Prote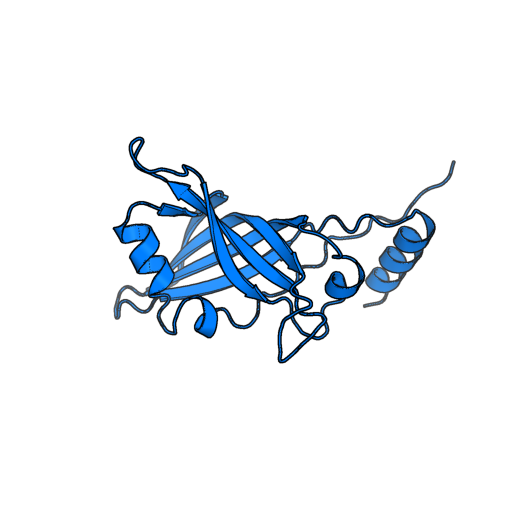in AF-A0ABC9VP91-F1 (afdb_monomer)

Structure (mmCIF, N/CA/C/O backbone):
data_AF-A0ABC9VP91-F1
#
_entry.id   AF-A0ABC9VP91-F1
#
loop_
_atom_site.group_PDB
_atom_site.id
_atom_site.type_symbol
_atom_site.label_atom_id
_atom_site.label_alt_id
_atom_site.label_comp_id
_atom_site.label_asym_id
_atom_site.label_entity_id
_atom_site.label_seq_id
_atom_site.pdbx_PDB_ins_code
_atom_site.Cartn_x
_atom_site.Cartn_y
_atom_site.Cartn_z
_atom_site.occupancy
_atom_site.B_iso_or_equiv
_atom_site.auth_seq_id
_atom_site.auth_comp_id
_atom_site.auth_asym_id
_atom_site.auth_atom_id
_atom_site.pdbx_PDB_model_num
ATOM 1 N N . MET A 1 1 ? -30.615 -19.274 16.516 1.00 77.50 1 MET A N 1
ATOM 2 C CA . MET A 1 1 ? -29.579 -19.024 15.491 1.00 77.50 1 MET A CA 1
ATOM 3 C C . MET A 1 1 ? -29.346 -17.528 15.445 1.00 77.50 1 MET A C 1
ATOM 5 O O . MET A 1 1 ? -30.330 -16.806 15.358 1.00 77.50 1 MET A O 1
ATOM 9 N N . LYS A 1 2 ?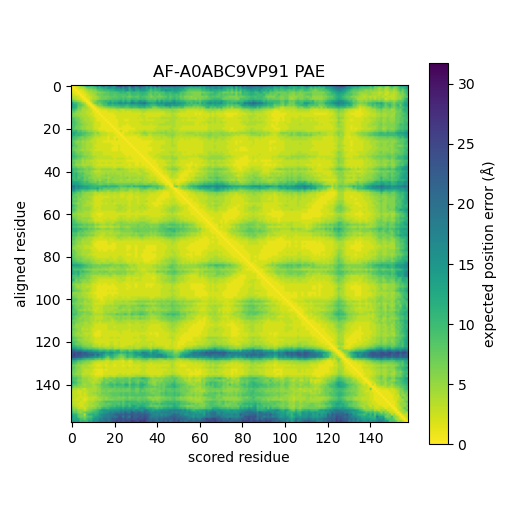 -28.103 -17.064 15.595 1.00 80.88 2 LYS A N 1
ATOM 10 C CA . LYS A 1 2 ? -27.771 -15.639 15.480 1.00 80.88 2 LYS A CA 1
ATOM 11 C C . LYS A 1 2 ? -27.184 -15.403 14.087 1.00 80.88 2 LYS A C 1
ATOM 13 O O . LYS A 1 2 ? -26.299 -16.154 13.688 1.00 80.88 2 LYS A O 1
ATOM 18 N N . VAL A 1 3 ? -27.732 -14.439 13.353 1.00 83.56 3 VAL A N 1
ATOM 19 C CA . VAL A 1 3 ? -27.326 -14.073 11.987 1.00 83.56 3 VAL A CA 1
ATOM 20 C C . VAL A 1 3 ? -26.621 -12.724 12.063 1.00 83.56 3 VAL A C 1
ATOM 22 O O . VAL A 1 3 ? -27.076 -11.854 12.802 1.00 83.56 3 VAL A O 1
ATOM 25 N N . TYR A 1 4 ? -25.518 -12.578 11.335 1.00 81.50 4 TYR A N 1
ATOM 26 C CA . TYR A 1 4 ? -24.752 -11.338 11.253 1.00 81.50 4 TYR A CA 1
ATOM 27 C C . TYR A 1 4 ? -24.920 -10.731 9.852 1.00 81.50 4 TYR A C 1
ATOM 29 O O . TYR A 1 4 ? -24.880 -11.498 8.886 1.00 81.50 4 TYR A O 1
ATOM 37 N N . PRO A 1 5 ? -25.128 -9.406 9.728 1.00 80.62 5 PRO A N 1
ATOM 38 C CA . PRO A 1 5 ? -25.107 -8.723 8.431 1.00 80.62 5 PRO A CA 1
ATOM 39 C C . PRO A 1 5 ? -23.733 -8.879 7.773 1.00 80.62 5 PRO A C 1
ATOM 41 O O . PRO A 1 5 ? -22.737 -9.020 8.473 1.00 80.62 5 PRO A O 1
ATOM 44 N N . TRP A 1 6 ? -23.658 -8.886 6.445 1.00 83.12 6 TRP A N 1
ATOM 45 C CA . TRP A 1 6 ? -22.369 -8.993 5.766 1.00 83.12 6 TRP A CA 1
ATOM 46 C C . TRP A 1 6 ? -21.677 -7.628 5.760 1.00 83.12 6 TRP A C 1
ATOM 48 O O . TRP A 1 6 ? -22.205 -6.674 5.206 1.00 83.12 6 TRP A O 1
ATOM 58 N N . LEU A 1 7 ? -20.514 -7.527 6.402 1.00 77.31 7 LEU A N 1
ATOM 59 C CA . LEU A 1 7 ? -19.683 -6.325 6.352 1.00 77.31 7 LEU A CA 1
ATOM 60 C C . LEU A 1 7 ? -18.894 -6.310 5.042 1.00 77.31 7 LEU A C 1
ATOM 62 O O . LEU A 1 7 ? -17.929 -7.070 4.903 1.00 77.31 7 LEU A O 1
ATOM 66 N N . ASP A 1 8 ? -19.278 -5.438 4.115 1.00 70.69 8 ASP A N 1
ATOM 67 C CA . ASP A 1 8 ? -18.509 -5.231 2.894 1.00 70.69 8 ASP A CA 1
ATOM 68 C C . ASP A 1 8 ? -17.118 -4.665 3.202 1.00 70.69 8 ASP A C 1
ATOM 70 O O . ASP A 1 8 ? -16.906 -3.873 4.128 1.00 70.69 8 ASP A O 1
ATOM 74 N N . SER A 1 9 ? -16.132 -5.106 2.420 1.00 68.44 9 SER A N 1
ATOM 75 C CA . SER A 1 9 ? -14.780 -4.567 2.512 1.00 68.44 9 SER A CA 1
ATOM 76 C C . SER A 1 9 ? -14.786 -3.117 2.036 1.00 68.44 9 SER A C 1
ATOM 78 O O . SER A 1 9 ? -14.977 -2.855 0.851 1.00 68.44 9 SER A O 1
ATOM 80 N N . ILE A 1 10 ? -14.477 -2.177 2.929 1.00 70.62 10 ILE A N 1
ATOM 81 C CA . ILE A 1 10 ? -14.282 -0.775 2.549 1.00 70.62 10 ILE A CA 1
ATOM 82 C C . ILE A 1 10 ? -12.928 -0.658 1.824 1.00 70.62 10 ILE A C 1
ATOM 84 O O . ILE A 1 10 ? -11.894 -1.094 2.336 1.00 70.62 10 ILE A O 1
ATOM 88 N N . ALA A 1 11 ? -12.895 -0.059 0.640 1.00 83.38 11 ALA A N 1
ATOM 89 C CA . ALA A 1 11 ? -11.629 0.333 0.028 1.00 83.38 11 ALA A CA 1
ATOM 90 C C . ALA A 1 11 ? -11.125 1.625 0.690 1.00 83.38 11 ALA A C 1
ATOM 92 O O . ALA A 1 11 ? -11.902 2.548 0.934 1.00 83.38 11 ALA A O 1
ATOM 93 N N . ALA A 1 12 ? -9.833 1.702 1.007 1.00 90.00 12 ALA A N 1
ATOM 94 C CA . ALA A 1 12 ? -9.215 2.945 1.464 1.00 90.00 12 ALA A CA 1
ATOM 95 C C . ALA A 1 12 ? -8.114 3.370 0.485 1.00 90.00 12 ALA A C 1
ATOM 97 O O . ALA A 1 12 ? -7.167 2.598 0.299 1.00 90.00 12 ALA A O 1
ATOM 98 N N . PRO A 1 13 ? -8.183 4.580 -0.101 1.00 94.56 13 PRO A N 1
ATOM 99 C CA . PRO A 1 13 ? -7.137 5.050 -0.997 1.00 94.56 13 PRO A CA 1
ATOM 100 C C . PRO A 1 13 ? -5.819 5.196 -0.240 1.00 94.56 13 PRO A C 1
ATOM 102 O O . PRO A 1 13 ? -5.804 5.538 0.943 1.00 94.56 13 PRO A O 1
ATOM 105 N N . VAL A 1 14 ? -4.699 4.956 -0.913 1.00 96.75 14 VAL A N 1
ATOM 106 C CA . VAL A 1 14 ? -3.366 5.226 -0.370 1.00 96.75 14 VAL A CA 1
ATOM 107 C C . VAL A 1 14 ? -2.977 6.656 -0.718 1.00 96.75 14 VAL A C 1
ATOM 109 O O . VAL A 1 14 ? -2.915 7.033 -1.886 1.00 96.75 14 VAL A O 1
ATOM 112 N N . VAL A 1 15 ? -2.674 7.461 0.299 1.00 96.56 15 VAL A N 1
ATOM 113 C CA . VAL A 1 15 ? -2.251 8.855 0.115 1.00 96.56 15 VAL A CA 1
ATOM 114 C C . VAL A 1 15 ? -0.738 8.998 0.224 1.00 96.56 15 VAL A C 1
ATOM 116 O O . VAL A 1 15 ? -0.048 8.205 0.870 1.00 96.56 15 VAL A O 1
ATOM 119 N N . GLY A 1 16 ? -0.210 10.047 -0.409 1.00 95.06 16 GLY A N 1
ATOM 120 C CA . GLY A 1 16 ? 1.218 10.358 -0.385 1.00 95.06 16 GLY A CA 1
ATOM 121 C C . GLY A 1 16 ? 2.080 9.464 -1.281 1.00 95.06 16 GLY A C 1
ATOM 122 O O . GLY A 1 16 ? 3.297 9.452 -1.104 1.00 95.06 16 GLY A O 1
ATOM 123 N N . THR A 1 17 ? 1.485 8.757 -2.248 1.00 95.25 17 THR A N 1
ATOM 124 C CA . THR A 1 17 ? 2.201 7.874 -3.187 1.00 95.25 17 THR A CA 1
ATOM 125 C C . THR A 1 17 ? 3.318 8.594 -3.930 1.00 95.25 17 THR A C 1
ATOM 127 O O . THR A 1 17 ? 4.449 8.123 -3.921 1.00 95.25 17 THR A O 1
ATOM 130 N N . LYS A 1 18 ? 3.057 9.798 -4.451 1.00 93.75 18 LYS A N 1
ATOM 131 C CA . LYS A 1 18 ? 4.074 10.635 -5.115 1.00 93.75 18 LYS A CA 1
ATOM 132 C C . LYS A 1 18 ? 5.266 10.972 -4.217 1.00 93.75 18 LYS A C 1
ATOM 134 O O . LYS A 1 18 ? 6.398 10.988 -4.676 1.00 93.75 18 LYS A O 1
ATOM 139 N N . TYR A 1 19 ? 5.043 11.211 -2.926 1.00 93.88 19 TYR A N 1
ATOM 140 C CA . TYR A 1 19 ? 6.144 11.477 -1.993 1.00 93.88 19 TYR A CA 1
ATOM 141 C C . TYR A 1 19 ? 6.921 10.205 -1.642 1.00 93.88 19 TYR A C 1
ATOM 143 O O . TYR A 1 19 ? 8.130 10.259 -1.434 1.00 93.88 19 TYR A O 1
ATOM 151 N N . ALA A 1 20 ? 6.234 9.064 -1.549 1.00 95.25 20 ALA A N 1
ATOM 152 C CA . ALA A 1 20 ? 6.848 7.788 -1.194 1.00 95.25 20 ALA A CA 1
ATOM 153 C C . ALA A 1 20 ? 7.628 7.157 -2.360 1.00 95.25 20 ALA A C 1
ATOM 155 O O . ALA A 1 20 ? 8.682 6.563 -2.137 1.00 95.25 20 ALA A O 1
ATOM 156 N N . LEU A 1 21 ? 7.112 7.290 -3.583 1.00 95.88 21 LEU A N 1
ATOM 157 C CA . LEU A 1 21 ? 7.628 6.645 -4.792 1.00 95.88 21 LEU A CA 1
ATOM 158 C C . LEU A 1 21 ? 8.412 7.596 -5.708 1.00 95.88 21 LEU A C 1
ATOM 160 O O . LEU A 1 21 ? 9.139 7.116 -6.577 1.00 95.88 21 LEU A O 1
ATOM 164 N N . GLY A 1 22 ? 8.289 8.906 -5.478 1.00 94.56 22 GLY A N 1
ATOM 165 C CA . GLY A 1 22 ? 8.775 9.976 -6.348 1.00 94.56 22 GLY A CA 1
ATOM 166 C C . GLY A 1 22 ? 7.713 10.432 -7.365 1.00 94.56 22 GLY A C 1
ATOM 167 O O . GLY A 1 22 ? 6.745 9.711 -7.628 1.00 94.56 22 GLY A O 1
ATOM 168 N N . GLU A 1 23 ? 7.835 11.664 -7.879 1.00 88.88 23 GLU A N 1
ATOM 169 C CA . GLU A 1 23 ? 6.805 12.294 -8.726 1.00 88.88 23 GLU A CA 1
ATOM 170 C C . GLU A 1 23 ? 6.530 11.511 -10.018 1.00 88.88 23 GLU A C 1
ATOM 172 O O . GLU A 1 23 ? 5.383 11.492 -10.469 1.00 88.88 23 GLU A O 1
ATOM 177 N N . GLY A 1 24 ? 7.548 10.837 -10.563 1.00 90.06 24 GLY A N 1
ATOM 178 C CA . GLY A 1 24 ? 7.469 9.964 -11.736 1.00 90.06 24 GLY A CA 1
ATOM 179 C C . GLY A 1 24 ? 7.629 8.477 -11.410 1.00 90.06 24 GLY A C 1
ATOM 180 O O . GLY A 1 24 ? 8.049 7.704 -12.272 1.00 90.06 24 GLY A O 1
ATOM 181 N N . CYS A 1 25 ? 7.344 8.067 -10.169 1.00 93.50 25 CYS A N 1
ATOM 182 C CA . CYS A 1 25 ? 7.498 6.686 -9.698 1.00 93.50 25 CYS A CA 1
ATOM 183 C C . CYS A 1 25 ? 8.934 6.139 -9.845 1.00 93.50 25 CYS A C 1
ATOM 185 O O . CYS A 1 25 ? 9.148 4.957 -10.127 1.00 93.50 25 CYS A O 1
ATOM 187 N N . GLU A 1 26 ? 9.940 6.986 -9.632 1.00 94.69 26 GLU A N 1
ATOM 188 C CA . GLU A 1 26 ? 11.362 6.674 -9.794 1.00 94.69 26 GLU A CA 1
ATOM 189 C C . GLU A 1 26 ? 11.801 5.483 -8.933 1.00 94.69 26 GLU A C 1
ATOM 191 O O . GLU A 1 26 ? 12.656 4.693 -9.344 1.00 94.69 26 GLU A O 1
ATOM 196 N N . LEU A 1 27 ? 11.209 5.324 -7.744 1.00 95.50 27 LEU A N 1
ATOM 197 C CA . LEU A 1 27 ? 11.477 4.171 -6.890 1.00 95.50 27 LEU A CA 1
ATOM 198 C C . LEU A 1 27 ? 10.980 2.866 -7.521 1.00 95.50 27 LEU A C 1
ATOM 200 O O . LEU A 1 27 ? 11.689 1.865 -7.435 1.00 95.50 27 LEU A O 1
ATOM 204 N N . LEU A 1 28 ? 9.807 2.870 -8.162 1.00 94.69 28 LEU A N 1
ATOM 205 C CA . LEU A 1 28 ? 9.288 1.691 -8.859 1.00 94.69 28 LEU A CA 1
ATOM 206 C C . LEU A 1 28 ? 10.161 1.347 -10.067 1.00 94.69 28 LEU A C 1
ATOM 208 O O . LEU A 1 28 ? 10.580 0.202 -10.193 1.00 94.69 28 LEU A O 1
ATOM 212 N N . ASN A 1 29 ? 10.550 2.346 -10.868 1.00 93.81 29 ASN A N 1
ATOM 213 C CA . ASN A 1 29 ? 11.468 2.140 -11.996 1.00 93.81 29 ASN A CA 1
ATOM 214 C C . ASN A 1 29 ? 12.779 1.487 -11.528 1.00 93.81 29 ASN A C 1
ATOM 216 O O . ASN A 1 29 ? 13.236 0.497 -12.092 1.00 93.81 29 ASN A O 1
ATOM 220 N N . LYS A 1 30 ? 13.346 1.975 -10.419 1.00 95.69 30 LYS A N 1
ATOM 221 C CA . LYS A 1 30 ? 14.562 1.401 -9.833 1.00 95.69 30 LYS A CA 1
ATOM 222 C C . LYS A 1 30 ? 14.363 -0.030 -9.324 1.00 95.69 30 LYS A C 1
ATOM 224 O O . LYS A 1 30 ? 15.298 -0.834 -9.381 1.00 95.69 30 LYS A O 1
ATOM 229 N N . LEU A 1 31 ? 13.197 -0.350 -8.766 1.00 95.50 31 LEU A N 1
ATOM 230 C CA . LEU A 1 31 ? 12.872 -1.708 -8.325 1.00 95.50 31 LEU A CA 1
ATOM 231 C C . LEU A 1 31 ? 12.823 -2.657 -9.526 1.00 95.50 31 LEU A C 1
ATOM 233 O O . LEU A 1 31 ? 13.515 -3.678 -9.496 1.00 95.50 31 LEU A O 1
ATOM 237 N N . ASP A 1 32 ? 12.141 -2.261 -10.599 1.00 93.00 32 ASP A N 1
ATOM 238 C CA . ASP A 1 32 ? 12.050 -3.032 -11.842 1.00 93.00 32 ASP A CA 1
ATOM 239 C C . ASP A 1 32 ? 13.445 -3.252 -12.460 1.00 93.00 32 ASP A C 1
ATOM 241 O O . ASP A 1 32 ? 13.856 -4.396 -12.689 1.00 93.00 32 ASP A O 1
ATOM 245 N N . ASP A 1 33 ? 14.246 -2.187 -12.592 1.00 94.50 33 ASP A N 1
ATOM 246 C CA . ASP A 1 33 ? 15.625 -2.233 -13.113 1.00 94.50 33 ASP A CA 1
ATOM 247 C C . ASP A 1 33 ? 16.539 -3.168 -12.305 1.00 94.50 33 ASP A C 1
ATOM 249 O O . ASP A 1 33 ? 17.453 -3.818 -12.829 1.00 94.50 33 ASP A O 1
ATOM 253 N N . THR A 1 34 ? 16.306 -3.252 -10.993 1.00 95.19 34 THR A N 1
ATOM 254 C CA . THR A 1 34 ? 17.091 -4.105 -10.092 1.00 95.19 34 THR A CA 1
ATOM 255 C C . THR A 1 34 ? 16.530 -5.521 -9.956 1.00 95.19 34 THR A C 1
ATOM 257 O O . THR A 1 34 ? 17.181 -6.379 -9.347 1.00 95.19 34 THR A O 1
ATOM 260 N N . GLY A 1 35 ? 15.413 -5.820 -10.622 1.00 96.25 35 GLY A N 1
ATOM 261 C CA . GLY A 1 35 ? 14.824 -7.151 -10.717 1.00 96.25 35 GLY A CA 1
ATOM 262 C C . GLY A 1 35 ? 13.827 -7.475 -9.608 1.00 96.25 35 GLY A C 1
ATOM 263 O O . GLY A 1 35 ? 13.708 -8.648 -9.243 1.00 96.25 35 GLY A O 1
ATOM 264 N N . TRP A 1 36 ? 13.142 -6.477 -9.064 1.00 97.31 36 TRP A N 1
ATOM 265 C CA . TRP A 1 36 ? 12.003 -6.640 -8.164 1.00 97.31 36 TRP A CA 1
ATOM 266 C C . TRP A 1 36 ? 10.710 -6.376 -8.917 1.00 97.31 36 TRP A C 1
ATOM 268 O O . TRP A 1 36 ? 10.644 -5.427 -9.679 1.00 97.31 36 TRP A O 1
ATOM 278 N N . VAL A 1 37 ? 9.688 -7.189 -8.674 1.00 95.38 37 VAL A N 1
ATOM 279 C CA . VAL A 1 37 ? 8.346 -6.996 -9.243 1.00 95.38 37 VAL A CA 1
ATOM 280 C C . VAL A 1 37 ? 7.301 -7.070 -8.140 1.00 95.38 37 VAL A C 1
ATOM 282 O O . VAL A 1 37 ? 7.552 -7.682 -7.095 1.00 95.38 37 VAL A O 1
ATOM 285 N N . ILE A 1 38 ? 6.146 -6.441 -8.350 1.00 96.12 38 ILE A N 1
ATOM 286 C CA . ILE A 1 38 ? 5.028 -6.478 -7.399 1.00 96.12 38 ILE A CA 1
ATOM 287 C C . ILE A 1 38 ? 4.593 -7.936 -7.196 1.00 96.12 38 ILE A C 1
ATOM 289 O O . ILE A 1 38 ? 4.386 -8.682 -8.150 1.00 96.12 38 ILE A O 1
ATOM 293 N N . ASP A 1 39 ? 4.475 -8.356 -5.935 1.00 94.69 39 ASP A N 1
ATOM 294 C CA . ASP A 1 39 ? 4.035 -9.706 -5.570 1.00 94.69 39 ASP A CA 1
ATOM 295 C C . ASP A 1 39 ? 2.498 -9.753 -5.555 1.00 94.69 39 ASP A C 1
ATOM 297 O O . ASP A 1 39 ? 1.856 -9.522 -4.524 1.00 94.69 39 ASP A O 1
ATOM 301 N N . GLY A 1 40 ? 1.911 -9.993 -6.729 1.00 92.31 40 GLY A N 1
ATOM 302 C CA . GLY A 1 40 ? 0.466 -9.995 -6.935 1.00 92.31 40 GLY A CA 1
ATOM 303 C C . GLY A 1 40 ? 0.034 -10.688 -8.223 1.00 92.31 40 GLY A C 1
ATOM 304 O O . GLY A 1 40 ? 0.854 -11.079 -9.052 1.00 92.31 40 GLY A O 1
ATOM 305 N N . THR A 1 41 ? -1.279 -10.846 -8.380 1.00 94.69 41 THR A N 1
ATOM 306 C CA . THR A 1 41 ? -1.869 -11.246 -9.667 1.00 94.69 41 THR A CA 1
ATOM 307 C C . THR A 1 41 ? -1.983 -10.011 -10.543 1.00 94.69 41 THR A C 1
ATOM 309 O O . THR A 1 41 ? -2.504 -9.004 -10.074 1.00 94.69 41 THR A O 1
ATOM 312 N N . GLU A 1 42 ? -1.502 -10.093 -11.779 1.00 94.75 42 GLU A N 1
ATOM 313 C CA . GLU A 1 42 ? -1.496 -8.990 -12.740 1.00 94.75 42 GLU A CA 1
ATOM 314 C C . GLU A 1 42 ? -2.531 -9.223 -13.846 1.00 94.75 42 GLU A C 1
ATOM 316 O O . GLU A 1 42 ? -2.659 -10.332 -14.376 1.00 94.75 42 GLU A O 1
ATOM 321 N N . SER A 1 43 ? -3.222 -8.155 -14.227 1.00 94.31 43 SER A N 1
ATOM 322 C CA . SER A 1 43 ? -3.937 -8.033 -15.494 1.00 94.31 43 SER A CA 1
ATOM 323 C C . SER A 1 43 ? -3.498 -6.757 -16.194 1.00 94.31 43 SER A C 1
ATOM 325 O O . SER A 1 43 ? -3.304 -5.732 -15.547 1.00 94.31 43 SER A O 1
ATOM 327 N N . SER A 1 44 ? -3.361 -6.799 -17.515 1.00 93.19 44 SER A N 1
ATOM 328 C CA . SER A 1 44 ? -2.945 -5.633 -18.289 1.00 93.19 44 SER A CA 1
ATOM 329 C C . SER A 1 44 ? -3.855 -5.373 -19.477 1.00 93.19 44 SER A C 1
ATOM 331 O O . SER A 1 44 ? -4.431 -6.286 -20.075 1.00 93.19 44 SER A O 1
ATOM 333 N N . TYR A 1 45 ? -4.000 -4.094 -19.800 1.00 92.38 45 TYR A N 1
ATOM 334 C CA . TYR A 1 45 ? -4.751 -3.609 -20.948 1.00 92.38 45 TYR A CA 1
ATOM 335 C C . TYR A 1 45 ? -4.160 -2.283 -21.432 1.00 92.38 45 TYR A C 1
ATOM 337 O O . TYR A 1 45 ? -3.371 -1.644 -20.739 1.00 92.38 45 TYR A O 1
ATOM 345 N N . MET A 1 46 ? -4.531 -1.867 -22.642 1.00 90.12 46 MET A N 1
ATOM 346 C CA . MET A 1 46 ? -4.195 -0.532 -23.136 1.00 90.12 46 MET A CA 1
ATOM 347 C C . MET A 1 46 ? -5.402 0.388 -23.023 1.00 90.12 46 MET A C 1
ATOM 349 O O . MET A 1 46 ? -6.515 0.010 -23.396 1.00 90.12 46 MET A O 1
ATOM 353 N N . LEU A 1 47 ? -5.163 1.600 -22.536 1.00 86.38 47 LEU A N 1
ATOM 354 C CA . LEU A 1 47 ? -6.133 2.683 -22.495 1.00 86.38 47 LEU A CA 1
ATOM 355 C C . LEU A 1 47 ? -5.537 3.869 -23.253 1.00 86.38 47 LEU A C 1
ATOM 357 O O . LEU A 1 47 ? -4.629 4.526 -22.756 1.00 86.38 47 LEU A O 1
ATOM 361 N N . GLU A 1 48 ? -6.039 4.116 -24.462 1.00 85.69 48 GLU A N 1
ATOM 362 C CA . GLU A 1 48 ? -5.485 5.124 -25.377 1.00 85.69 48 GLU A CA 1
ATOM 363 C C . GLU A 1 48 ? -3.985 4.880 -25.651 1.00 85.69 48 GLU A C 1
ATOM 365 O O . GLU A 1 48 ? -3.635 3.858 -26.241 1.00 85.69 48 GLU A O 1
ATOM 370 N N . GLU A 1 49 ? -3.109 5.792 -25.222 1.00 85.44 49 GLU A N 1
ATOM 371 C CA . GLU A 1 49 ? -1.646 5.711 -25.358 1.00 85.44 49 GLU A CA 1
ATOM 372 C C . GLU A 1 49 ? -0.944 5.199 -24.083 1.00 85.44 49 GLU A C 1
ATOM 374 O O . GLU A 1 49 ? 0.287 5.241 -23.994 1.00 85.44 49 GLU A O 1
ATOM 379 N N . ALA A 1 50 ? -1.707 4.734 -23.087 1.00 87.62 50 ALA A N 1
ATOM 380 C CA . ALA A 1 50 ? -1.184 4.222 -21.826 1.00 87.62 50 ALA A CA 1
ATOM 381 C C . ALA A 1 50 ? -1.300 2.695 -21.735 1.00 87.62 50 ALA A C 1
ATOM 383 O O . ALA A 1 50 ? -2.367 2.113 -21.953 1.00 87.62 50 ALA A O 1
ATOM 384 N N . TYR A 1 51 ? -0.206 2.050 -21.335 1.00 91.00 51 TYR A N 1
ATOM 385 C CA . TYR A 1 51 ? -0.228 0.679 -20.836 1.00 91.00 51 TYR A CA 1
ATOM 386 C C . TYR A 1 51 ? -0.655 0.711 -19.372 1.00 91.00 51 TYR A C 1
ATOM 388 O O . TYR A 1 51 ? -0.027 1.397 -18.565 1.00 91.00 51 TYR A O 1
ATOM 396 N N . VAL A 1 52 ? -1.724 -0.009 -19.039 1.00 93.44 52 VAL A N 1
ATOM 397 C CA . VAL A 1 52 ? -2.246 -0.106 -17.676 1.00 93.44 52 VAL A CA 1
ATOM 398 C C . VAL A 1 52 ? -2.016 -1.516 -17.154 1.00 93.44 52 VAL A C 1
ATOM 400 O O . VAL A 1 52 ? -2.436 -2.490 -17.781 1.00 93.44 52 VAL A O 1
ATOM 403 N N . TYR A 1 53 ? -1.379 -1.604 -15.992 1.00 93.94 53 TYR A N 1
ATOM 404 C CA . TYR A 1 53 ? -1.163 -2.829 -15.236 1.00 93.94 53 TYR A CA 1
ATOM 405 C C . TYR A 1 53 ? -1.934 -2.725 -13.923 1.00 93.94 53 TYR A C 1
ATOM 407 O O . TYR A 1 53 ? -1.663 -1.868 -13.082 1.00 93.94 53 TYR A O 1
ATOM 415 N N . GLU A 1 54 ? -2.933 -3.582 -13.764 1.00 96.06 54 GLU A N 1
ATOM 416 C CA . GLU A 1 54 ? -3.686 -3.725 -12.527 1.00 96.06 54 GLU A CA 1
ATOM 417 C C . GLU A 1 54 ? -3.148 -4.918 -11.747 1.00 96.06 54 GLU A C 1
ATOM 419 O O . GLU A 1 54 ? -2.968 -6.009 -12.294 1.00 96.06 54 GLU A O 1
ATOM 424 N N . HIS A 1 55 ? -2.921 -4.719 -10.452 1.00 95.69 55 HIS A N 1
ATOM 425 C CA . HIS A 1 55 ? -2.439 -5.761 -9.562 1.00 95.69 55 HIS A CA 1
ATOM 426 C C . HIS A 1 55 ? -3.376 -5.945 -8.377 1.00 95.69 55 HIS A C 1
ATOM 428 O O . HIS A 1 55 ? -3.711 -4.987 -7.683 1.00 95.69 55 HIS A O 1
ATOM 434 N N . ILE A 1 56 ? -3.707 -7.199 -8.074 1.00 95.31 56 ILE A N 1
ATOM 435 C CA . ILE A 1 56 ? -4.193 -7.594 -6.749 1.00 95.31 56 ILE A CA 1
ATOM 436 C C . ILE A 1 56 ? -2.996 -8.174 -6.002 1.00 95.31 56 ILE A C 1
ATOM 438 O O . ILE A 1 56 ? -2.611 -9.330 -6.214 1.00 95.31 56 ILE A O 1
ATOM 442 N N . ALA A 1 57 ? -2.378 -7.345 -5.168 1.00 94.94 57 ALA A N 1
ATOM 443 C CA . ALA A 1 57 ? -1.110 -7.630 -4.511 1.00 94.94 57 ALA A CA 1
ATOM 444 C C . ALA A 1 57 ? -1.258 -7.826 -3.000 1.00 94.94 57 ALA A C 1
ATOM 446 O O . ALA A 1 57 ? -2.210 -7.359 -2.371 1.00 94.94 57 ALA A O 1
ATOM 447 N N . GLU A 1 58 ? -0.282 -8.505 -2.399 1.00 94.56 58 GLU A N 1
ATOM 448 C CA . GLU A 1 58 ? -0.149 -8.534 -0.944 1.00 94.56 58 GLU A CA 1
ATOM 449 C C . GLU A 1 58 ? 0.558 -7.271 -0.440 1.00 94.56 58 GLU A C 1
ATOM 451 O O . GLU A 1 58 ? 1.532 -6.785 -1.019 1.00 94.56 58 GLU A O 1
ATOM 456 N N . GLY A 1 59 ? 0.114 -6.774 0.707 1.00 95.44 59 GLY A N 1
ATOM 457 C CA . GLY A 1 59 ? 0.737 -5.649 1.383 1.00 95.44 59 GLY A CA 1
ATOM 458 C C . GLY A 1 59 ? 0.630 -5.744 2.894 1.00 95.44 59 GLY A C 1
ATOM 459 O O . GLY A 1 59 ? 0.146 -6.727 3.460 1.00 95.44 59 GLY A O 1
ATOM 460 N N . MET A 1 60 ? 1.104 -4.701 3.561 1.00 96.06 60 MET A N 1
ATOM 461 C CA . MET A 1 60 ? 1.079 -4.594 5.010 1.00 96.06 60 MET A CA 1
ATOM 462 C C . MET A 1 60 ? 0.749 -3.168 5.437 1.00 96.06 60 MET A C 1
ATOM 464 O O . MET A 1 60 ? 1.363 -2.207 4.981 1.00 96.06 60 MET A O 1
ATOM 468 N N . LEU A 1 61 ? -0.180 -3.051 6.379 1.00 95.94 61 LEU A N 1
ATOM 469 C CA . LEU A 1 61 ? -0.416 -1.841 7.151 1.00 95.94 61 LEU A CA 1
ATOM 470 C C . LEU A 1 61 ? 0.458 -1.867 8.402 1.00 95.94 61 LEU A C 1
ATOM 472 O O . LEU A 1 61 ? 0.394 -2.823 9.183 1.00 95.94 61 LEU A O 1
ATOM 476 N N . LEU A 1 62 ? 1.252 -0.819 8.606 1.00 96.44 62 LEU A N 1
ATOM 477 C CA . LEU A 1 62 ? 2.156 -0.691 9.745 1.00 96.44 62 LEU A CA 1
ATOM 478 C C . LEU A 1 62 ? 1.877 0.614 10.507 1.00 96.44 62 LEU A C 1
ATOM 480 O O . LEU A 1 62 ? 2.112 1.690 9.961 1.00 96.44 62 LEU A O 1
ATOM 484 N N . PRO A 1 63 ? 1.376 0.548 11.754 1.00 95.62 63 PRO A N 1
ATOM 485 C CA . PRO A 1 63 ? 1.253 1.729 12.604 1.00 95.62 63 PRO A CA 1
ATOM 486 C C . PRO A 1 63 ? 2.619 2.353 12.901 1.00 95.62 63 PRO A C 1
ATOM 488 O O . PRO A 1 63 ? 3.537 1.647 13.320 1.00 95.62 63 PRO A O 1
ATOM 491 N N . GLU A 1 64 ? 2.731 3.670 12.742 1.00 95.56 64 GLU A N 1
ATOM 492 C CA . GLU A 1 64 ? 3.938 4.456 13.020 1.00 95.56 64 GLU A CA 1
ATOM 493 C C . GLU A 1 64 ? 3.644 5.481 14.134 1.00 95.56 64 GLU A C 1
ATOM 495 O O . GLU A 1 64 ? 3.470 6.664 13.852 1.00 95.56 64 GLU A O 1
ATOM 500 N N . PRO A 1 65 ? 3.562 5.060 15.413 1.00 92.69 65 PRO A N 1
ATOM 501 C CA . PRO A 1 65 ? 3.226 5.966 16.519 1.00 92.69 65 PRO A CA 1
ATOM 502 C C . PRO A 1 65 ? 4.286 7.048 16.773 1.00 92.69 65 PRO A C 1
ATOM 504 O O . PRO A 1 65 ? 3.979 8.076 17.363 1.00 92.69 65 PRO A O 1
ATOM 507 N N . GLU A 1 66 ? 5.514 6.818 16.305 1.00 92.75 66 GLU A N 1
ATOM 508 C CA . GLU A 1 66 ? 6.637 7.761 16.377 1.00 92.75 66 GLU A CA 1
ATOM 509 C C . GLU A 1 66 ? 6.642 8.771 15.214 1.00 92.75 66 GLU A C 1
ATOM 511 O O . GLU A 1 66 ? 7.590 9.541 15.056 1.00 92.75 66 GLU A O 1
ATOM 516 N N . ASN A 1 67 ? 5.622 8.753 14.347 1.00 91.50 67 ASN A N 1
ATOM 517 C CA . ASN A 1 67 ? 5.527 9.700 13.245 1.00 91.50 67 ASN A CA 1
ATOM 518 C C . ASN A 1 67 ? 5.332 11.129 13.800 1.00 91.50 67 ASN A C 1
ATOM 520 O O . ASN A 1 67 ? 4.398 11.369 14.568 1.00 91.50 67 ASN A O 1
ATOM 524 N N . PRO A 1 68 ? 6.185 12.096 13.411 1.00 89.12 68 PRO A N 1
ATOM 525 C CA . PRO A 1 68 ? 6.203 13.424 14.023 1.00 89.12 68 PRO A CA 1
ATOM 526 C C . PRO A 1 68 ? 5.017 14.315 13.623 1.00 89.12 68 PRO A C 1
ATOM 528 O O . PRO A 1 68 ? 4.808 15.348 14.256 1.00 89.12 68 PRO A O 1
ATOM 531 N N . VAL A 1 69 ? 4.273 13.956 12.570 1.00 89.56 69 VAL A N 1
ATOM 532 C CA . VAL A 1 69 ? 3.144 14.742 12.044 1.00 89.56 69 VAL A CA 1
ATOM 533 C C . VAL A 1 69 ? 1.810 14.160 12.504 1.00 89.56 69 VAL A C 1
ATOM 535 O O . VAL A 1 69 ? 0.940 14.904 12.948 1.00 89.56 69 VAL A O 1
ATOM 538 N N . ASP A 1 70 ? 1.657 12.836 12.435 1.00 89.88 70 ASP A N 1
ATOM 539 C CA . ASP A 1 70 ? 0.444 12.133 12.856 1.00 89.88 70 ASP A CA 1
ATOM 540 C C . ASP A 1 70 ? 0.802 10.906 13.714 1.00 89.88 70 ASP A C 1
ATOM 542 O O . ASP A 1 70 ? 1.166 9.866 13.165 1.00 89.88 70 ASP A O 1
ATOM 546 N N . PRO A 1 71 ? 0.632 10.948 15.049 1.00 90.25 71 PRO A N 1
ATOM 547 C CA . PRO A 1 71 ? 0.921 9.807 15.927 1.00 90.25 71 PRO A CA 1
AT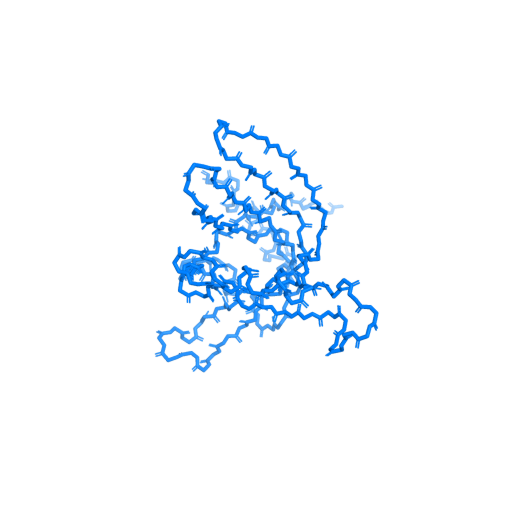OM 548 C C . PRO A 1 71 ? -0.037 8.616 15.727 1.00 90.25 71 PRO A C 1
ATOM 550 O O . PRO A 1 71 ? 0.113 7.571 16.362 1.00 90.25 71 PRO A O 1
ATOM 553 N N . LYS A 1 72 ? -1.062 8.754 14.876 1.00 92.88 72 LYS A N 1
ATOM 554 C CA . LYS A 1 72 ? -1.952 7.672 14.433 1.00 92.88 72 LYS A CA 1
ATOM 555 C C . LYS A 1 72 ? -1.667 7.256 12.988 1.00 92.88 72 LYS A C 1
ATOM 557 O O . LYS A 1 72 ? -2.484 6.538 12.401 1.00 92.88 72 LYS A O 1
ATOM 562 N N . ALA A 1 73 ? -0.540 7.680 12.414 1.00 95.56 73 ALA A N 1
ATOM 563 C CA . ALA A 1 73 ? -0.141 7.311 11.068 1.00 95.56 73 ALA A CA 1
ATOM 564 C C . ALA A 1 73 ? -0.092 5.787 10.921 1.00 95.56 73 ALA A C 1
ATOM 566 O O . ALA A 1 73 ? 0.411 5.056 11.777 1.00 95.56 73 ALA A O 1
ATOM 567 N N . VAL A 1 74 ? -0.624 5.308 9.800 1.00 96.75 74 VAL A N 1
ATOM 568 C CA . VAL A 1 74 ? -0.523 3.909 9.393 1.00 96.75 74 VAL A CA 1
ATOM 569 C C . VAL A 1 74 ? 0.067 3.913 7.998 1.00 96.75 74 VAL A C 1
ATOM 571 O O . VAL A 1 74 ? -0.590 4.331 7.045 1.00 96.75 74 VAL A O 1
ATOM 574 N N . ALA A 1 75 ? 1.325 3.501 7.903 1.00 97.62 75 ALA A N 1
ATOM 575 C CA . ALA A 1 75 ? 2.033 3.381 6.645 1.00 97.62 75 ALA A CA 1
ATOM 576 C C . ALA A 1 75 ? 1.541 2.152 5.877 1.00 97.62 75 ALA A C 1
ATOM 578 O O . ALA A 1 75 ? 1.255 1.102 6.461 1.00 97.62 75 ALA A O 1
ATOM 579 N N . VAL A 1 76 ? 1.460 2.293 4.559 1.00 98.06 76 VAL A N 1
ATOM 580 C CA . VAL A 1 76 ? 1.065 1.233 3.635 1.00 98.06 76 VAL A CA 1
ATOM 581 C C . VAL A 1 76 ? 2.314 0.749 2.918 1.00 98.06 76 VAL A C 1
ATOM 583 O O . VAL A 1 76 ? 3.014 1.531 2.272 1.00 98.06 76 VAL A O 1
ATOM 586 N N . TYR A 1 77 ? 2.598 -0.541 3.046 1.00 98.12 77 TYR A N 1
ATOM 587 C CA . TYR A 1 77 ? 3.710 -1.201 2.381 1.00 98.12 77 TYR A CA 1
ATOM 588 C C . TYR A 1 77 ? 3.191 -2.188 1.341 1.00 98.12 77 TYR A C 1
ATOM 590 O O . TYR A 1 77 ? 2.358 -3.037 1.655 1.00 98.12 77 TYR A O 1
ATOM 598 N N . LEU A 1 78 ? 3.731 -2.112 0.131 1.00 97.88 78 LEU A N 1
ATOM 599 C CA . LEU A 1 78 ? 3.488 -3.071 -0.938 1.00 97.88 78 LEU A CA 1
ATOM 600 C C . LEU A 1 78 ? 4.581 -4.135 -0.941 1.00 97.88 78 LEU A C 1
ATOM 602 O O . LEU A 1 78 ? 5.758 -3.831 -0.713 1.00 97.88 78 LEU A O 1
ATOM 606 N N . ARG A 1 79 ? 4.201 -5.390 -1.175 1.00 97.62 79 ARG A N 1
ATOM 607 C CA . ARG A 1 79 ? 5.150 -6.496 -1.245 1.00 97.62 79 ARG A CA 1
ATOM 608 C C . ARG A 1 79 ? 5.709 -6.648 -2.657 1.00 97.62 79 ARG A C 1
ATOM 610 O O . ARG A 1 79 ? 4.971 -6.644 -3.633 1.00 97.62 79 ARG A O 1
ATOM 617 N N . PHE A 1 80 ? 7.018 -6.857 -2.731 1.00 97.25 80 PHE A N 1
ATOM 618 C CA . PHE A 1 80 ? 7.743 -7.173 -3.956 1.00 97.25 80 PHE A CA 1
ATOM 619 C C . PHE A 1 80 ? 8.444 -8.520 -3.824 1.00 97.25 80 PHE A C 1
ATOM 621 O O . PHE A 1 80 ? 8.881 -8.905 -2.731 1.00 97.25 80 PHE A O 1
ATOM 628 N N . VAL A 1 81 ? 8.598 -9.211 -4.948 1.00 96.94 81 VAL A N 1
ATOM 629 C CA . VAL A 1 81 ? 9.319 -10.477 -5.075 1.00 96.94 81 VAL A CA 1
ATOM 630 C C . VAL A 1 81 ? 10.504 -10.314 -6.023 1.00 96.94 81 VAL A C 1
ATOM 632 O O . VAL A 1 81 ? 10.441 -9.605 -7.026 1.00 96.94 81 VAL A O 1
ATOM 635 N N . ALA A 1 82 ? 11.621 -10.949 -5.680 1.00 96.94 82 ALA A N 1
ATOM 636 C CA . ALA A 1 82 ? 12.809 -10.938 -6.518 1.00 96.94 82 ALA A CA 1
ATOM 637 C C . ALA A 1 82 ? 12.634 -11.860 -7.733 1.00 96.94 82 ALA A C 1
ATOM 639 O O . ALA A 1 82 ? 12.248 -13.022 -7.596 1.00 96.94 82 ALA A O 1
ATOM 640 N N . THR A 1 83 ? 13.024 -11.379 -8.909 1.00 96.12 83 THR A N 1
ATOM 641 C CA . THR A 1 83 ? 13.023 -12.159 -10.159 1.00 96.12 83 THR A CA 1
ATOM 642 C C . THR A 1 83 ? 14.254 -13.062 -10.290 1.00 96.12 83 THR A C 1
ATOM 644 O O . THR A 1 83 ? 14.204 -14.111 -10.935 1.00 96.12 83 THR A O 1
ATOM 647 N N . LYS A 1 84 ? 15.377 -12.699 -9.652 1.00 94.56 84 LYS A N 1
ATOM 648 C CA . LYS A 1 84 ? 16.639 -13.457 -9.714 1.00 94.56 84 LYS A CA 1
ATOM 649 C C . LYS A 1 84 ? 16.827 -14.301 -8.455 1.00 94.56 84 LYS A C 1
ATOM 651 O O . LYS A 1 84 ? 16.821 -13.788 -7.339 1.00 94.56 84 LYS A O 1
ATOM 656 N N . LYS A 1 85 ? 17.136 -15.592 -8.630 1.00 91.31 85 LYS A N 1
ATOM 657 C CA . LYS A 1 85 ? 17.389 -16.548 -7.526 1.00 91.31 85 LYS A CA 1
ATOM 658 C C . LYS A 1 85 ? 18.538 -16.147 -6.587 1.00 91.31 85 LYS A C 1
ATOM 660 O O . LYS A 1 85 ? 18.593 -16.614 -5.452 1.00 91.31 85 LYS A O 1
ATOM 665 N N . SER A 1 86 ? 19.477 -15.328 -7.059 1.00 93.75 86 SER A N 1
ATOM 666 C CA . SER A 1 86 ? 20.626 -14.856 -6.279 1.00 93.75 86 SER A CA 1
ATOM 667 C C . SER A 1 86 ? 20.289 -13.716 -5.313 1.00 93.75 86 SER A C 1
ATOM 669 O O . SER A 1 86 ? 21.046 -13.485 -4.373 1.00 93.75 86 SER A O 1
ATOM 671 N N . MET A 1 87 ? 19.175 -13.007 -5.511 1.00 93.75 87 MET A N 1
ATOM 672 C CA . MET A 1 87 ? 18.801 -11.854 -4.688 1.00 93.75 87 MET A CA 1
ATOM 673 C C . MET A 1 87 ? 18.329 -12.305 -3.304 1.00 93.75 87 MET A C 1
ATOM 675 O O . MET A 1 87 ? 17.581 -13.272 -3.179 1.00 93.75 87 MET A O 1
ATOM 679 N N . ARG A 1 88 ? 18.758 -11.623 -2.239 1.00 91.00 88 ARG A N 1
ATOM 680 C CA . ARG A 1 88 ? 18.324 -11.889 -0.859 1.00 91.00 88 ARG A CA 1
ATOM 681 C C . ARG A 1 88 ? 18.019 -10.557 -0.152 1.00 91.00 88 ARG A C 1
ATOM 683 O O . ARG A 1 88 ? 18.826 -9.642 -0.292 1.00 91.00 88 ARG A O 1
ATOM 690 N N . PRO A 1 89 ? 16.916 -10.445 0.617 1.00 93.44 89 PRO A N 1
ATOM 691 C CA . PRO A 1 89 ? 15.830 -11.429 0.771 1.00 93.44 89 PRO A CA 1
ATOM 692 C C . PRO A 1 89 ? 15.107 -11.718 -0.564 1.00 93.44 89 PRO A C 1
ATOM 694 O O . PRO A 1 89 ? 15.393 -11.080 -1.562 1.00 93.44 89 PRO A O 1
ATOM 697 N N . HIS A 1 90 ? 14.239 -12.734 -0.643 1.00 94.69 90 HIS A N 1
ATOM 698 C CA . HIS A 1 90 ? 13.457 -13.000 -1.877 1.00 94.69 90 HIS A CA 1
ATOM 699 C C . HIS A 1 90 ? 12.165 -12.185 -1.952 1.00 94.69 90 HIS A C 1
ATOM 701 O O . HIS A 1 90 ? 11.532 -12.125 -2.999 1.00 94.69 90 HIS A O 1
ATOM 707 N N . LYS A 1 91 ? 11.764 -11.599 -0.826 1.00 95.56 91 LYS A N 1
ATOM 708 C CA . LYS A 1 91 ? 10.567 -10.788 -0.670 1.00 95.56 91 LYS A CA 1
ATOM 709 C C . LYS A 1 91 ? 10.945 -9.552 0.126 1.00 95.56 91 LYS A C 1
ATOM 711 O O . LYS A 1 91 ? 11.711 -9.664 1.086 1.00 95.56 91 LYS A O 1
ATOM 716 N N . MET A 1 92 ? 10.421 -8.405 -0.266 1.00 95.94 92 MET A N 1
ATOM 717 C CA . MET A 1 92 ? 10.598 -7.149 0.455 1.00 95.94 92 MET A CA 1
ATOM 718 C C . MET A 1 92 ? 9.276 -6.401 0.538 1.00 95.94 92 MET A C 1
ATOM 720 O O . MET A 1 92 ? 8.357 -6.667 -0.230 1.00 95.94 92 MET A O 1
ATOM 724 N N . ALA A 1 93 ? 9.194 -5.479 1.487 1.00 96.75 93 ALA A N 1
ATOM 725 C CA . ALA A 1 93 ? 8.067 -4.581 1.650 1.00 96.75 93 ALA A CA 1
ATOM 726 C C . ALA A 1 93 ? 8.570 -3.153 1.428 1.00 96.75 93 ALA A C 1
ATOM 728 O O . ALA A 1 93 ? 9.541 -2.740 2.064 1.00 96.75 93 ALA A O 1
ATOM 729 N N . VAL A 1 94 ? 7.927 -2.413 0.532 1.00 97.50 94 VAL A N 1
ATOM 730 C CA . VAL A 1 94 ? 8.288 -1.033 0.187 1.00 97.50 94 VAL A CA 1
ATOM 731 C C . VAL A 1 94 ? 7.137 -0.129 0.586 1.00 97.50 94 VAL A C 1
ATOM 733 O O . VAL A 1 94 ? 5.992 -0.411 0.244 1.00 97.50 94 VAL A O 1
ATOM 736 N N . ARG A 1 95 ? 7.421 0.947 1.327 1.00 97.69 95 ARG A N 1
ATOM 737 C CA . ARG A 1 95 ? 6.390 1.916 1.705 1.00 97.69 95 ARG A CA 1
ATOM 738 C C . ARG A 1 95 ? 5.919 2.647 0.455 1.00 97.69 95 ARG A C 1
ATOM 740 O O . ARG A 1 95 ? 6.721 3.306 -0.195 1.00 97.69 95 ARG A O 1
ATOM 747 N N . ILE A 1 96 ? 4.628 2.559 0.171 1.00 97.81 96 ILE A N 1
ATOM 748 C CA . ILE A 1 96 ? 3.993 3.228 -0.969 1.00 97.81 96 ILE A CA 1
ATOM 749 C C . ILE A 1 96 ? 3.172 4.447 -0.545 1.00 97.81 96 ILE A C 1
ATOM 751 O O . ILE A 1 96 ? 2.719 5.193 -1.396 1.00 97.81 96 ILE A O 1
ATOM 755 N N . GLY A 1 97 ? 2.979 4.671 0.756 1.00 97.44 97 GLY A N 1
ATOM 756 C CA . GLY A 1 97 ? 2.236 5.820 1.265 1.00 97.44 97 GLY A CA 1
ATOM 757 C C . GLY A 1 97 ? 1.673 5.568 2.657 1.00 97.44 97 GLY A C 1
ATOM 758 O O . GLY A 1 97 ? 2.242 4.800 3.439 1.00 97.44 97 GLY A O 1
ATOM 759 N N . TYR A 1 98 ? 0.546 6.208 2.952 1.00 97.44 98 TYR A N 1
ATOM 760 C CA . TYR A 1 98 ? -0.174 6.095 4.219 1.00 97.44 98 TYR A CA 1
ATOM 761 C C . TYR A 1 98 ? -1.673 5.923 3.986 1.00 97.44 98 TYR A C 1
ATOM 763 O O . TYR A 1 98 ? -2.197 6.269 2.928 1.00 97.44 98 TYR A O 1
ATOM 771 N N . LEU A 1 99 ? -2.372 5.424 5.005 1.00 96.00 99 LEU A N 1
ATOM 772 C CA . LEU A 1 99 ? -3.819 5.585 5.076 1.00 96.00 99 LEU A CA 1
ATOM 773 C C . LEU A 1 99 ? -4.182 7.066 5.312 1.00 96.00 99 LEU A C 1
ATOM 775 O O . LEU A 1 99 ? -3.473 7.731 6.081 1.00 96.00 99 LEU A O 1
ATOM 779 N N . PRO A 1 100 ? -5.302 7.553 4.742 1.00 94.25 100 PRO A N 1
ATOM 780 C CA . PRO A 1 100 ? -5.812 8.900 4.974 1.00 94.25 100 PRO A CA 1
ATOM 781 C C . PRO A 1 100 ? -6.004 9.204 6.462 1.00 94.25 100 PRO A C 1
ATOM 783 O O . PRO A 1 100 ? -6.165 8.296 7.287 1.00 94.25 100 PRO A O 1
ATOM 786 N N . GLU A 1 101 ? -5.986 10.485 6.825 1.00 90.75 101 GLU A N 1
ATOM 787 C CA . GLU A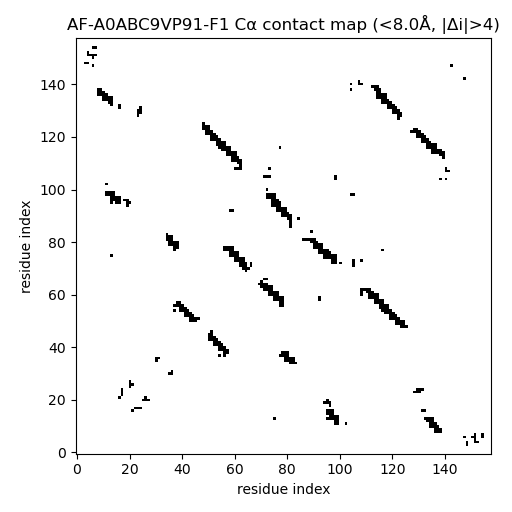 1 101 ? -6.138 10.931 8.215 1.00 90.75 101 GLU A CA 1
ATOM 788 C C . GLU A 1 101 ? -7.476 10.468 8.810 1.00 90.75 101 GLU A C 1
ATOM 790 O O . GLU A 1 101 ? -7.530 9.900 9.903 1.00 90.75 101 GLU A O 1
ATOM 795 N N . GLU A 1 102 ? -8.530 10.615 8.020 1.00 88.75 102 GLU A N 1
ATOM 796 C CA . GLU A 1 102 ? -9.916 10.269 8.299 1.00 88.75 102 GLU A CA 1
ATOM 797 C C . GLU A 1 102 ? -10.224 8.767 8.183 1.00 88.75 102 GLU A C 1
ATOM 799 O O . GLU A 1 102 ? -11.339 8.337 8.491 1.00 88.75 102 GLU A O 1
ATOM 804 N N . SER A 1 103 ? -9.251 7.943 7.777 1.00 88.50 103 SER A N 1
ATOM 805 C CA . SER A 1 103 ? -9.472 6.513 7.565 1.00 88.50 103 SER A CA 1
ATOM 806 C C . SER A 1 103 ? -9.935 5.813 8.846 1.00 88.50 103 SER A C 1
ATOM 808 O O . SER A 1 103 ? -9.223 5.749 9.858 1.00 88.50 103 SER A O 1
ATOM 810 N N . ARG A 1 104 ? -11.122 5.191 8.781 1.00 82.00 104 ARG A N 1
ATOM 811 C CA . ARG A 1 104 ? -11.710 4.411 9.887 1.00 82.00 104 ARG A CA 1
ATOM 812 C C . ARG A 1 104 ? -10.789 3.269 10.336 1.00 82.00 104 ARG A C 1
ATOM 814 O O . ARG A 1 104 ? -10.751 2.937 11.522 1.00 82.00 104 ARG A O 1
ATOM 821 N N . TYR A 1 105 ? -9.967 2.742 9.427 1.00 84.69 105 TYR A N 1
ATOM 822 C CA . TYR A 1 105 ? -9.034 1.646 9.687 1.00 84.69 105 TYR A CA 1
ATOM 823 C C . TYR A 1 105 ? -7.940 1.971 10.701 1.00 84.69 105 TYR A C 1
ATOM 825 O O . TYR A 1 105 ? -7.542 1.087 11.463 1.00 84.69 105 TYR A O 1
ATOM 833 N N . LYS A 1 106 ? -7.515 3.234 10.832 1.00 87.19 106 LYS A N 1
ATOM 834 C CA . LYS A 1 106 ? -6.507 3.634 11.834 1.00 87.19 106 LYS A CA 1
ATOM 835 C C . LYS A 1 106 ? -6.917 3.298 13.273 1.00 87.19 106 LYS A C 1
ATOM 837 O O . LYS A 1 106 ? -6.079 3.072 14.153 1.00 87.19 106 LYS A O 1
ATOM 842 N N . LYS A 1 107 ? -8.225 3.234 13.544 1.00 83.06 107 LYS A N 1
ATOM 843 C CA . LYS A 1 107 ? -8.744 2.864 14.867 1.00 83.06 107 LYS A CA 1
ATOM 844 C C . LYS A 1 107 ? -8.543 1.377 15.166 1.00 83.06 107 LYS A C 1
ATOM 846 O O . LYS A 1 107 ? -8.248 1.054 16.314 1.00 83.06 107 LYS A O 1
ATOM 851 N N . CYS A 1 108 ? -8.618 0.512 14.157 1.00 82.69 108 CYS A N 1
ATOM 852 C CA . CYS A 1 108 ? -8.571 -0.946 14.301 1.00 82.69 108 CYS A CA 1
ATOM 853 C C . CYS A 1 108 ? -7.152 -1.518 14.132 1.00 82.69 108 CYS A C 1
ATOM 855 O O . CYS A 1 108 ? -6.793 -2.508 14.772 1.00 82.69 108 CYS A O 1
ATOM 857 N N . ILE A 1 109 ? -6.308 -0.885 13.314 1.00 88.38 109 ILE A N 1
ATOM 858 C CA . ILE A 1 109 ? -4.956 -1.377 13.030 1.00 88.38 109 ILE A CA 1
ATOM 859 C C . ILE A 1 109 ? -3.984 -0.933 14.128 1.00 88.38 109 ILE A C 1
ATOM 861 O O . ILE A 1 109 ? -3.488 0.189 14.140 1.00 88.38 109 ILE A O 1
ATOM 865 N N . LYS A 1 110 ? -3.721 -1.831 15.086 1.00 88.38 110 LYS A N 1
ATOM 866 C CA . LYS A 1 110 ? -2.793 -1.601 16.219 1.00 88.38 110 LYS A CA 1
ATOM 867 C C . LYS A 1 110 ? -1.458 -2.326 16.106 1.00 88.38 110 LYS A C 1
ATOM 869 O O . LYS A 1 110 ? -0.5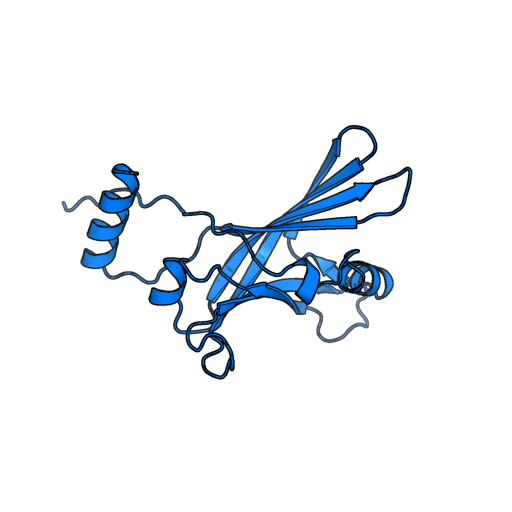72 -2.123 16.929 1.00 88.38 110 LYS A O 1
ATOM 874 N N . LYS A 1 111 ? -1.326 -3.211 15.125 1.00 91.00 111 LYS A N 1
ATOM 875 C CA . LYS A 1 111 ? -0.126 -4.008 14.855 1.00 91.00 111 LYS A CA 1
ATOM 876 C C . LYS A 1 111 ? 0.039 -4.137 13.346 1.00 91.00 111 LYS A C 1
ATOM 878 O O . LYS A 1 111 ? -0.927 -3.916 12.613 1.00 91.00 111 LYS A O 1
ATOM 883 N N . ALA A 1 112 ? 1.227 -4.553 12.916 1.00 93.38 112 ALA A N 1
ATOM 884 C CA . ALA A 1 112 ? 1.467 -4.980 11.543 1.00 93.38 112 ALA A CA 1
ATOM 885 C C . ALA A 1 112 ? 0.341 -5.922 11.078 1.00 93.38 112 ALA A C 1
ATOM 887 O O . ALA A 1 112 ? 0.048 -6.923 11.743 1.00 93.38 112 ALA A O 1
ATOM 888 N N . THR A 1 113 ? -0.327 -5.557 9.987 1.00 93.44 113 THR A N 1
ATOM 889 C CA . THR A 1 113 ? -1.506 -6.267 9.482 1.00 93.44 113 THR A CA 1
ATOM 890 C C . THR A 1 113 ? -1.357 -6.486 7.989 1.00 93.44 113 THR A C 1
ATOM 892 O O . THR A 1 113 ? -1.222 -5.523 7.243 1.00 93.44 113 THR A O 1
ATOM 895 N N . MET A 1 114 ? -1.370 -7.749 7.567 1.00 93.62 114 MET A N 1
ATOM 896 C CA . MET A 1 114 ? -1.359 -8.103 6.150 1.00 93.62 114 MET A CA 1
ATOM 897 C C . MET A 1 114 ? -2.705 -7.751 5.522 1.00 93.62 114 MET A C 1
ATOM 899 O O . MET A 1 114 ? -3.749 -7.988 6.132 1.00 93.62 114 MET A O 1
ATOM 903 N N . VAL A 1 115 ? -2.659 -7.195 4.320 1.00 93.56 115 VAL A N 1
ATOM 904 C CA . VAL A 1 115 ? -3.828 -6.745 3.559 1.00 93.56 115 VAL A CA 1
ATOM 905 C C . VAL A 1 115 ? -3.646 -7.083 2.089 1.00 93.56 115 VAL A C 1
ATOM 907 O O . VAL A 1 115 ? -2.527 -7.368 1.649 1.00 93.56 115 VAL A O 1
ATOM 910 N N . LYS A 1 116 ? -4.736 -7.023 1.328 1.00 94.50 116 LYS A N 1
ATOM 911 C CA . LYS A 1 116 ? -4.637 -6.915 -0.122 1.00 94.50 116 LYS A CA 1
ATOM 912 C C . LYS A 1 116 ? -4.570 -5.447 -0.517 1.00 94.50 116 LYS A C 1
ATOM 914 O O . LYS A 1 116 ? -5.114 -4.574 0.160 1.00 94.50 116 LYS A O 1
ATOM 919 N N . ILE A 1 117 ? -3.880 -5.184 -1.613 1.00 96.19 117 ILE A N 1
ATOM 920 C CA . ILE A 1 117 ? -3.790 -3.863 -2.213 1.00 96.19 117 ILE A CA 1
ATOM 921 C C . ILE A 1 117 ? -4.157 -4.021 -3.682 1.00 96.19 117 ILE A C 1
ATOM 923 O O . ILE A 1 117 ? -3.563 -4.840 -4.383 1.00 96.19 117 ILE A O 1
ATOM 927 N N . HIS A 1 118 ? -5.150 -3.259 -4.124 1.00 96.31 118 HIS A N 1
ATOM 928 C CA . HIS A 1 118 ? -5.374 -3.023 -5.540 1.00 96.31 118 HIS A CA 1
ATOM 929 C C . HIS A 1 118 ? -4.408 -1.932 -5.973 1.00 96.31 118 HIS A C 1
ATOM 931 O O . HIS A 1 118 ? -4.419 -0.839 -5.412 1.00 96.31 118 HIS A O 1
A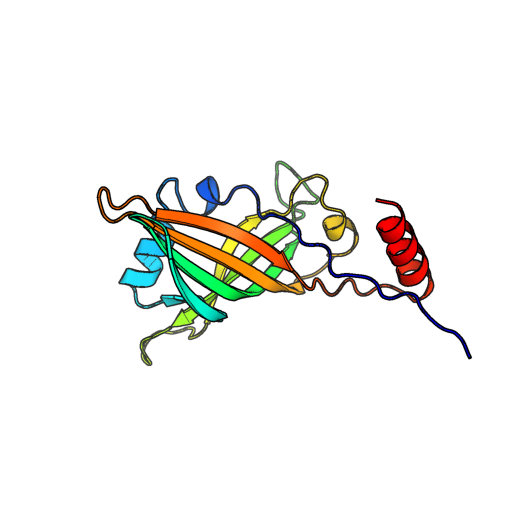TOM 937 N N . CYS A 1 119 ? -3.530 -2.248 -6.912 1.00 95.38 119 CYS A N 1
ATOM 938 C CA . CYS A 1 119 ? -2.598 -1.293 -7.489 1.00 95.38 119 CYS A CA 1
ATOM 939 C C . CYS A 1 119 ? -2.948 -1.088 -8.947 1.00 95.38 119 CYS A C 1
ATOM 941 O O . CYS A 1 119 ? -3.308 -2.042 -9.639 1.00 95.38 119 CYS A O 1
ATOM 943 N N . ARG A 1 120 ? -2.764 0.134 -9.417 1.00 95.25 120 ARG A N 1
ATOM 944 C CA . ARG A 1 120 ? -2.835 0.460 -10.825 1.00 95.25 120 ARG A CA 1
ATOM 945 C C . ARG A 1 120 ? -1.582 1.246 -11.187 1.00 95.25 120 ARG A C 1
ATOM 947 O O . ARG A 1 120 ? -1.209 2.220 -10.541 1.00 95.25 120 ARG A O 1
ATOM 954 N N . ASP A 1 121 ? -0.884 0.733 -12.186 1.00 93.56 121 ASP A N 1
ATOM 955 C CA . ASP A 1 121 ? 0.374 1.262 -12.686 1.00 93.56 121 ASP A CA 1
ATOM 956 C C . ASP A 1 121 ? 0.200 1.592 -14.167 1.00 93.56 121 ASP A C 1
ATOM 958 O O . ASP A 1 121 ? -0.158 0.734 -14.976 1.00 93.56 121 ASP A O 1
ATOM 962 N N . MET A 1 122 ? 0.368 2.864 -14.512 1.00 92.69 122 MET A N 1
ATOM 963 C CA . MET A 1 122 ? 0.091 3.401 -15.839 1.00 92.69 122 MET A CA 1
ATOM 964 C C . MET A 1 122 ? 1.357 3.988 -16.442 1.00 92.69 122 MET A C 1
ATOM 966 O O . MET A 1 122 ? 1.957 4.894 -15.864 1.00 92.69 122 MET A O 1
ATOM 970 N N . ILE A 1 123 ? 1.732 3.507 -17.626 1.00 90.44 123 ILE A N 1
ATOM 971 C CA . ILE A 1 123 ? 2.923 3.944 -18.361 1.00 90.44 123 ILE A CA 1
ATOM 972 C C . ILE A 1 123 ? 2.482 4.530 -19.702 1.00 90.44 123 ILE A C 1
ATOM 974 O O . ILE A 1 123 ? 1.912 3.822 -20.535 1.00 90.44 123 ILE A O 1
ATOM 978 N N . PHE A 1 124 ? 2.755 5.817 -19.920 1.00 86.00 124 PHE A N 1
ATOM 979 C CA . PHE A 1 124 ? 2.411 6.516 -21.160 1.00 86.00 124 PHE A CA 1
ATOM 980 C C . PHE A 1 124 ? 3.492 6.301 -22.232 1.00 86.00 124 PHE A C 1
ATOM 982 O O . PHE A 1 124 ? 4.689 6.378 -21.957 1.00 86.00 124 PHE A O 1
ATOM 989 N N . GLY A 1 125 ? 3.078 5.992 -23.465 1.00 71.06 125 GLY A N 1
ATOM 990 C CA . GLY A 1 125 ? 3.997 5.651 -24.558 1.00 71.06 125 GLY A CA 1
ATOM 991 C C . GLY A 1 125 ? 4.664 6.846 -25.253 1.00 71.06 125 GLY A C 1
ATOM 992 O O . GLY A 1 125 ? 5.720 6.678 -25.862 1.00 71.06 125 GLY A O 1
ATOM 993 N N . THR A 1 126 ? 4.063 8.037 -25.190 1.00 66.50 126 THR A N 1
ATOM 994 C CA . THR A 1 126 ? 4.506 9.243 -25.920 1.00 66.50 126 THR A CA 1
ATOM 995 C C . THR A 1 126 ? 5.479 10.126 -25.134 1.00 66.50 126 THR A C 1
ATOM 997 O O . THR A 1 126 ? 6.340 10.772 -25.729 1.00 66.50 126 THR A O 1
ATOM 1000 N N . ASP A 1 127 ? 5.401 10.085 -23.810 1.00 66.38 127 ASP A N 1
ATOM 1001 C CA . ASP A 1 127 ? 6.374 10.595 -22.843 1.00 66.38 127 ASP A CA 1
ATOM 1002 C C . ASP A 1 127 ? 6.359 9.569 -21.703 1.00 66.38 127 ASP A C 1
ATOM 1004 O O . ASP A 1 127 ? 5.254 9.292 -21.228 1.00 66.38 127 ASP A O 1
ATOM 1008 N N . PRO A 1 128 ? 7.482 8.933 -21.303 1.00 66.25 128 PRO A N 1
ATOM 1009 C CA . PRO A 1 128 ? 7.496 7.865 -20.298 1.00 66.25 128 PRO A CA 1
ATOM 1010 C C . PRO A 1 128 ? 7.222 8.396 -18.880 1.00 66.25 128 PRO A C 1
ATOM 1012 O O . PRO A 1 128 ? 7.993 8.192 -17.943 1.00 66.25 128 PRO A O 1
ATOM 1015 N N . ALA A 1 129 ? 6.097 9.082 -18.711 1.00 82.88 129 ALA A N 1
ATOM 1016 C CA . ALA A 1 129 ? 5.479 9.357 -17.440 1.00 82.88 129 ALA A CA 1
ATOM 1017 C C . ALA A 1 129 ? 4.885 8.047 -16.911 1.00 82.88 129 ALA A C 1
ATOM 1019 O O . ALA A 1 129 ? 4.159 7.338 -17.614 1.00 82.88 129 ALA A O 1
ATOM 1020 N N . ARG A 1 130 ? 5.200 7.736 -15.654 1.00 90.62 130 ARG A N 1
ATOM 1021 C CA . ARG A 1 130 ? 4.618 6.619 -14.916 1.00 90.62 130 ARG A CA 1
ATOM 1022 C C . ARG A 1 130 ? 3.749 7.167 -13.798 1.00 90.62 130 ARG A C 1
ATOM 1024 O O . ARG A 1 130 ? 4.192 8.013 -13.019 1.00 90.62 130 ARG A O 1
ATOM 1031 N N . TYR A 1 131 ? 2.519 6.686 -13.721 1.00 92.06 131 TYR A N 1
ATOM 1032 C CA . TYR A 1 131 ? 1.582 7.022 -12.661 1.00 92.06 131 TYR A CA 1
ATOM 1033 C C . TYR A 1 131 ? 1.206 5.768 -11.886 1.00 92.06 131 TYR A C 1
ATOM 1035 O O . TYR A 1 131 ? 0.908 4.741 -12.484 1.00 92.06 131 TYR A O 1
ATOM 1043 N N . PHE A 1 132 ? 1.175 5.888 -10.561 1.00 95.25 132 PHE A N 1
ATOM 1044 C CA . PHE A 1 132 ? 0.828 4.795 -9.670 1.00 95.25 132 PHE A CA 1
ATOM 1045 C C . PHE A 1 132 ? -0.208 5.233 -8.633 1.00 95.25 132 PHE A C 1
ATOM 1047 O O . PHE A 1 132 ? 0.018 6.177 -7.860 1.00 95.25 132 PHE A O 1
ATOM 1054 N N . ASP A 1 133 ? -1.314 4.502 -8.583 1.00 95.56 133 ASP A N 1
ATOM 1055 C CA . ASP A 1 133 ? -2.354 4.580 -7.567 1.00 95.56 133 ASP A CA 1
ATOM 1056 C C . ASP A 1 133 ? -2.561 3.228 -6.882 1.00 95.56 133 ASP A C 1
ATOM 1058 O O . ASP A 1 133 ? -2.277 2.152 -7.413 1.00 95.56 133 ASP A O 1
ATOM 1062 N N . ALA A 1 134 ? -3.009 3.295 -5.631 1.00 97.19 134 ALA A N 1
ATOM 1063 C CA . ALA A 1 134 ? -3.250 2.112 -4.834 1.00 97.19 134 ALA A CA 1
ATOM 1064 C C . ALA A 1 134 ? -4.404 2.319 -3.862 1.00 97.19 134 ALA A C 1
ATOM 1066 O O . ALA A 1 134 ? -4.571 3.394 -3.281 1.00 97.19 134 ALA A O 1
ATOM 1067 N N . GLU A 1 135 ? -5.137 1.242 -3.625 1.00 96.50 135 GLU A N 1
ATOM 1068 C CA . GLU A 1 135 ? -6.208 1.157 -2.647 1.00 96.50 135 GLU A CA 1
ATOM 1069 C C . GLU A 1 135 ? -6.016 -0.088 -1.792 1.00 96.50 135 GLU A C 1
ATOM 1071 O O . GLU A 1 135 ? -5.741 -1.185 -2.281 1.00 96.50 135 GLU A O 1
ATOM 1076 N N . VAL A 1 136 ? -6.156 0.074 -0.483 1.00 93.88 136 VAL A N 1
ATOM 1077 C CA . VAL A 1 136 ? -6.149 -1.045 0.452 1.00 93.88 136 VAL A CA 1
ATOM 1078 C C . VAL A 1 136 ? -7.540 -1.661 0.470 1.00 93.88 136 VAL A C 1
ATOM 1080 O O . VAL A 1 136 ? -8.520 -0.960 0.728 1.00 93.88 136 VAL A O 1
ATOM 1083 N N . VAL A 1 137 ? -7.609 -2.973 0.255 1.00 90.31 137 VAL A N 1
ATOM 1084 C CA . VAL A 1 137 ? -8.853 -3.751 0.230 1.00 90.31 137 VAL A CA 1
ATOM 1085 C C . VAL A 1 137 ? -8.751 -4.967 1.157 1.00 90.31 137 VAL A C 1
ATOM 1087 O O . VAL A 1 137 ? -7.659 -5.402 1.534 1.00 90.31 137 VAL A O 1
ATOM 1090 N N . ASP A 1 138 ? -9.899 -5.518 1.547 1.00 81.31 138 ASP A N 1
ATOM 1091 C CA . ASP A 1 138 ? -10.038 -6.699 2.405 1.00 81.31 138 ASP A CA 1
ATOM 1092 C C . ASP A 1 138 ? -9.283 -6.581 3.746 1.00 81.31 138 ASP A C 1
ATOM 1094 O O . ASP A 1 138 ? -8.577 -7.501 4.172 1.00 81.31 138 ASP A O 1
ATOM 1098 N N . VAL A 1 139 ? -9.396 -5.439 4.436 1.00 83.88 139 VAL A N 1
ATOM 1099 C CA . VAL A 1 139 ? -8.685 -5.222 5.707 1.00 83.88 139 VAL A CA 1
ATOM 1100 C C . VAL A 1 139 ? -9.256 -6.132 6.808 1.00 83.88 139 VAL A C 1
ATOM 1102 O O . VAL A 1 139 ? -10.433 -6.019 7.150 1.00 83.88 139 VAL A O 1
ATOM 1105 N N . PRO A 1 140 ? -8.449 -6.997 7.453 1.00 81.00 140 PRO A N 1
ATOM 1106 C CA . PRO A 1 140 ? -8.946 -7.877 8.505 1.00 81.00 140 PRO A CA 1
ATOM 1107 C C . PRO A 1 140 ? -9.058 -7.117 9.836 1.00 81.00 140 PRO A C 1
ATOM 1109 O O . PRO A 1 140 ? -8.109 -7.040 10.618 1.00 81.00 140 PRO A O 1
ATOM 1112 N N . LEU A 1 141 ? -10.241 -6.569 10.120 1.00 79.12 141 LEU A N 1
ATOM 1113 C CA . LEU A 1 141 ? -10.461 -5.615 11.217 1.00 79.12 141 LEU A CA 1
ATOM 1114 C C . LEU A 1 141 ? -10.447 -6.190 12.646 1.00 79.12 141 LEU A C 1
ATOM 1116 O O . LEU A 1 141 ? -10.551 -5.418 13.595 1.00 79.12 141 LEU A O 1
ATOM 1120 N N . LYS A 1 142 ? -10.270 -7.508 12.831 1.00 79.81 142 LYS A N 1
ATOM 1121 C CA . LYS A 1 142 ? -10.213 -8.188 14.151 1.00 79.81 142 LYS A CA 1
ATOM 1122 C C . LYS A 1 142 ? -11.304 -7.717 15.133 1.00 79.81 142 LYS A C 1
ATOM 1124 O O . LYS A 1 142 ? -11.033 -7.511 16.314 1.00 79.81 142 LYS A O 1
ATOM 1129 N N . LEU A 1 143 ? -12.522 -7.544 14.628 1.00 82.06 143 LEU A N 1
ATOM 1130 C CA . LEU A 1 143 ? -13.658 -7.026 15.387 1.00 82.06 143 LEU A CA 1
ATOM 1131 C C . LEU A 1 143 ? -14.229 -8.097 16.321 1.00 82.06 143 LEU A C 1
ATOM 1133 O O . LEU A 1 143 ? -14.286 -9.281 15.980 1.00 82.06 143 LEU A O 1
ATOM 1137 N N . THR A 1 144 ? -14.709 -7.675 17.486 1.00 87.06 144 THR A N 1
ATOM 1138 C CA . THR A 1 144 ? -15.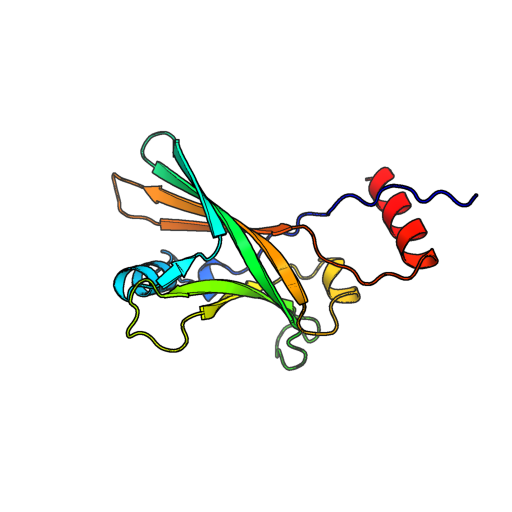644 -8.475 18.281 1.00 87.06 144 THR A CA 1
ATOM 1139 C C . THR A 1 144 ? -17.000 -8.555 17.578 1.00 87.06 144 THR A C 1
ATOM 1141 O O . THR A 1 144 ? -17.329 -7.736 16.721 1.00 87.06 144 THR A O 1
ATOM 1144 N N . SER A 1 145 ? -17.839 -9.517 17.968 1.00 87.38 145 SER A N 1
ATOM 1145 C CA . SER A 1 145 ? -19.170 -9.686 17.369 1.00 87.38 145 SER A CA 1
ATOM 1146 C C . SER A 1 145 ? -20.062 -8.446 17.492 1.00 87.38 145 SER A C 1
ATOM 1148 O O . SER A 1 145 ? -20.817 -8.156 16.572 1.00 87.38 145 SER A O 1
ATOM 1150 N N . LYS A 1 146 ? -19.952 -7.696 18.596 1.00 86.88 146 LYS A N 1
ATOM 1151 C CA . LYS A 1 146 ? -20.687 -6.439 18.799 1.00 86.88 146 LYS A CA 1
ATOM 1152 C C . LYS A 1 146 ? -20.169 -5.321 17.891 1.00 86.88 146 LYS A C 1
ATOM 1154 O O . LYS A 1 146 ? -20.963 -4.580 17.329 1.00 86.88 146 LYS A O 1
ATOM 1159 N N . GLU A 1 147 ? -18.851 -5.195 17.753 1.00 85.69 147 GLU A N 1
ATOM 1160 C CA . GLU A 1 147 ? -18.241 -4.180 16.881 1.00 85.69 147 GLU A CA 1
ATOM 1161 C C . GLU A 1 147 ? -18.550 -4.449 15.406 1.00 85.69 147 GLU A C 1
ATOM 1163 O O . GLU A 1 147 ? -18.833 -3.514 14.665 1.00 85.69 147 GLU A O 1
ATOM 1168 N N . TYR A 1 148 ? -18.549 -5.722 15.003 1.00 86.00 148 TYR A N 1
ATOM 1169 C CA . TYR A 1 148 ? -18.915 -6.139 13.654 1.00 86.00 148 TYR A CA 1
ATOM 1170 C C . TYR A 1 148 ? -20.364 -5.765 13.311 1.00 86.00 148 TYR A C 1
ATOM 1172 O O . TYR A 1 148 ? -20.601 -5.170 12.267 1.00 86.00 148 TYR A O 1
ATOM 1180 N N . GLU A 1 149 ? -21.319 -6.054 14.205 1.00 85.00 149 GLU A N 1
ATOM 1181 C CA . GLU A 1 149 ? -22.731 -5.682 14.020 1.00 85.00 149 GLU A CA 1
ATOM 1182 C C . GLU A 1 149 ? -22.906 -4.170 13.850 1.00 85.00 149 GLU A C 1
ATOM 1184 O O . GLU A 1 149 ? -23.580 -3.743 12.920 1.00 85.00 149 GLU A O 1
ATOM 1189 N N . CYS A 1 150 ? -22.272 -3.363 14.706 1.00 81.19 150 CYS A N 1
ATOM 1190 C CA . CYS A 1 150 ? -22.353 -1.907 14.597 1.00 81.19 150 CYS A CA 1
ATOM 1191 C C . CYS A 1 150 ? -21.761 -1.397 13.276 1.00 81.19 150 CYS A C 1
ATOM 1193 O O . CYS A 1 150 ? -22.405 -0.614 12.589 1.00 81.19 150 CYS A O 1
ATOM 1195 N N . MET A 1 151 ? -20.565 -1.863 12.897 1.00 78.88 151 MET A N 1
ATOM 1196 C CA . MET A 1 151 ? -19.905 -1.390 11.676 1.00 78.88 151 MET A CA 1
ATOM 1197 C C . MET A 1 151 ? -20.645 -1.784 10.400 1.00 78.88 151 MET A C 1
ATOM 1199 O O . MET A 1 151 ? -20.688 -0.992 9.467 1.00 78.88 151 MET A O 1
ATOM 1203 N N . ALA A 1 152 ? -21.208 -2.991 10.349 1.00 77.69 152 ALA A N 1
ATOM 1204 C CA . ALA A 1 152 ? -21.957 -3.440 9.181 1.00 77.69 152 ALA A CA 1
ATOM 1205 C C . ALA A 1 152 ? -23.225 -2.603 8.979 1.00 77.69 152 ALA A C 1
ATOM 1207 O O . ALA A 1 152 ? -23.532 -2.218 7.860 1.00 77.69 152 ALA A O 1
ATOM 1208 N N . MET A 1 153 ? -23.908 -2.250 10.070 1.00 69.25 153 MET A N 1
ATOM 1209 C CA . MET A 1 153 ? -25.099 -1.403 10.010 1.00 69.25 153 MET A CA 1
ATOM 1210 C C . MET A 1 153 ? -24.793 0.055 9.641 1.00 69.25 153 MET A C 1
ATOM 1212 O O . MET A 1 153 ? -25.618 0.688 8.993 1.00 69.25 153 MET A O 1
ATOM 1216 N N . ASP A 1 154 ? -23.638 0.592 10.048 1.00 63.84 154 ASP A N 1
ATOM 1217 C CA . ASP A 1 154 ? -23.240 1.966 9.710 1.00 63.84 154 ASP A CA 1
ATOM 1218 C C . ASP A 1 154 ? -22.915 2.126 8.212 1.00 63.84 154 ASP A C 1
ATOM 1220 O O . ASP A 1 154 ? -23.132 3.203 7.665 1.00 63.84 154 ASP A O 1
ATOM 1224 N N . LEU A 1 155 ? -22.414 1.075 7.546 1.00 57.62 155 LEU A N 1
ATOM 1225 C CA . LEU A 1 155 ? -22.124 1.096 6.103 1.00 57.62 155 LEU A CA 1
ATOM 1226 C C . LEU A 1 155 ? -23.369 0.952 5.226 1.00 57.62 155 LEU A C 1
ATOM 1228 O O . LEU A 1 155 ? -23.393 1.510 4.139 1.00 57.62 155 LEU A O 1
ATOM 1232 N N . ASP A 1 156 ? -24.408 0.257 5.696 1.00 55.78 156 ASP A N 1
ATOM 1233 C CA . ASP A 1 156 ? -25.685 0.146 4.971 1.00 55.78 156 ASP A CA 1
ATOM 1234 C C . ASP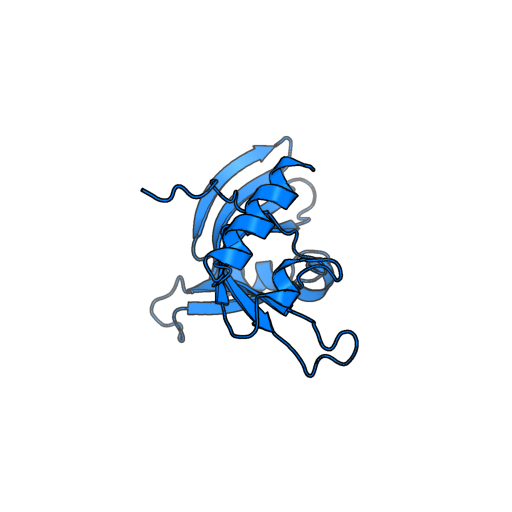 A 1 156 ? -26.432 1.495 4.857 1.00 55.78 156 ASP A C 1
ATOM 1236 O O . ASP A 1 156 ? -27.415 1.609 4.122 1.00 55.78 156 ASP A O 1
ATOM 1240 N N . LEU A 1 157 ? -26.016 2.507 5.627 1.00 53.25 157 LEU A N 1
ATOM 1241 C CA . LEU A 1 157 ? -26.658 3.822 5.717 1.00 53.25 157 LEU A CA 1
ATOM 1242 C C . LEU A 1 157 ? -25.911 4.937 4.962 1.00 53.25 157 LEU A C 1
ATOM 1244 O O . LEU A 1 157 ? -26.421 6.061 4.928 1.00 53.25 157 LEU A O 1
ATOM 1248 N N . GLU A 1 158 ? -24.733 4.652 4.396 1.00 47.25 158 GLU A N 1
ATOM 1249 C CA . GLU A 1 158 ? -23.940 5.570 3.552 1.00 47.25 158 GLU A CA 1
ATOM 1250 C C . GLU A 1 158 ? -24.209 5.342 2.058 1.00 47.25 158 GLU A C 1
ATOM 1252 O O . GLU A 1 158 ? -24.306 6.361 1.334 1.00 47.25 158 GLU A O 1
#

Sequence (158 aa):
MKVYPWLDSIAAPVVGTKYALGEGCELLNKLDDTGWVIDGTESSYMLEEAYVYEHIAEGMLLPEPENPVDPKAVAVYLRFVATKKSMRPHKMAVRIGYLPEESRYKKCIKKATMVKIHCRDMIFGTDPARYFDAEVVDVPLKLTSKEYECMAMDLDLE

Nearest PDB structures (foldseek):
  5bql-assembly1_A  TM=3.108E-01  e=7.530E-01  Entacmaea quadricolor
  3e5v-assembly1_A-2  TM=3.112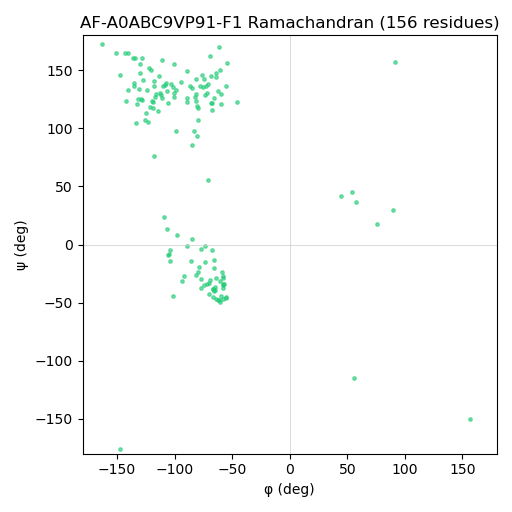E-01  e=7.960E-01  Entacmaea quadricolor
  4oqw-assembly9_A  TM=3.149E-01  e=9.403E-01  Entacmaea quadricolor
  7bhg-assembly2_B  TM=3.370E-01  e=2.163E+00  Entacmaea quadricolor
  3svn-assembly1_A  TM=3.128E-01  e=3.566E+00  synthetic construct

Radius of gyration: 17.52 Å; Cα contacts (8 Å, |Δi|>4): 313; chains: 1; bounding box: 50×34×45 Å

Organism: NCBI:txid3378536

pLDDT: mean 89.31, std 9.51, range [47.25, 98.12]

Foldseek 3Di:
DDDAFDAFKDKFWFPPLCVQQNVQSVNVVVCVVQAKDFAFDWDWDDDPQKIKIKGFGKWKWAQDCVPPPDNLKTWIWTKIAGRDPPDPPRIDTGTRHTTDPPDPLSVQPPHIFMFIKIKMWMAGNVDRRIDIIIITTDGPRPDDSVRSRVNRVVVVVD

Secondary structure (DSSP, 8-state):
-----------EEPB-HHHHH-TT-HHHHHHHHHTEEESEEEEEEEETTEEEEEEEEEEEEEE-TT-SS-TT-EEEEEEEEESSTT-SSSEEEEEEEE--TT-THHHH--S-EEEEEEEEEEEESSS--EEEEEEEES------HHHHHHHHHHHTT-

Mean predicted aligned error: 5.36 Å

Solvent-accessible surface area (backbone atoms only — not comparable to full-atom values): 8756 Å² total; per-residue (Å²): 136,90,84,77,75,82,65,76,68,65,74,42,60,50,38,58,30,48,78,53,27,35,86,56,33,55,51,55,54,50,35,48,76,73,38,34,43,76,40,48,54,76,51,74,51,74,57,89,66,25,45,35,40,38,28,58,20,44,26,35,40,36,58,35,62,84,39,92,88,42,58,68,36,30,36,32,24,44,30,30,31,49,74,49,91,86,51,79,69,54,60,48,74,44,62,46,26,24,54,49,91,84,42,74,59,55,80,57,50,84,50,79,38,73,28,39,28,44,35,40,40,36,40,32,74,91,55,86,50,35,48,72,51,43,30,42,31,65,66,77,61,85,64,53,75,70,56,45,53,53,53,28,58,58,59,80,73,111